Protein AF-A0A382V1B7-F1 (afdb_monomer_lite)

Radius of gyration: 23.22 Å; chains: 1; bounding box: 46×50×68 Å

Structure (mmCIF, N/CA/C/O backbone):
data_AF-A0A382V1B7-F1
#
_entry.id   AF-A0A382V1B7-F1
#
loop_
_atom_site.group_PDB
_atom_site.id
_atom_site.type_symbol
_atom_site.label_atom_id
_atom_site.label_alt_id
_atom_site.label_comp_id
_atom_site.label_asym_id
_atom_site.label_entity_id
_atom_site.label_seq_id
_atom_site.pdbx_PDB_ins_code
_atom_site.Cartn_x
_atom_site.Cartn_y
_atom_site.Cartn_z
_atom_site.occupancy
_atom_site.B_iso_or_equiv
_atom_site.auth_seq_id
_atom_site.auth_comp_id
_atom_site.auth_asym_id
_atom_site.auth_atom_id
_atom_site.pdbx_PDB_model_num
ATOM 1 N N . MET A 1 1 ? -31.028 -35.320 55.780 1.00 41.78 1 MET A N 1
ATOM 2 C CA . MET A 1 1 ? -31.731 -34.148 55.212 1.00 41.78 1 MET A CA 1
ATOM 3 C C . MET A 1 1 ? -30.708 -33.340 54.432 1.00 41.78 1 MET A C 1
ATOM 5 O O . MET A 1 1 ? -29.730 -32.915 55.027 1.00 41.78 1 MET A O 1
ATOM 9 N N . LEU A 1 2 ? -30.855 -33.272 53.106 1.00 41.53 2 LEU A N 1
ATOM 10 C CA . LEU A 1 2 ? -29.892 -32.650 52.192 1.00 41.53 2 LEU A CA 1
ATOM 11 C C . LEU A 1 2 ? -29.853 -31.125 52.379 1.00 41.53 2 LEU A C 1
ATOM 13 O O . LEU A 1 2 ? -30.896 -30.479 52.324 1.00 41.53 2 LEU A O 1
ATOM 17 N N . ALA A 1 3 ? -28.657 -30.564 52.564 1.00 49.97 3 ALA A N 1
ATOM 18 C CA . ALA A 1 3 ? -28.425 -29.126 52.478 1.00 49.97 3 ALA A CA 1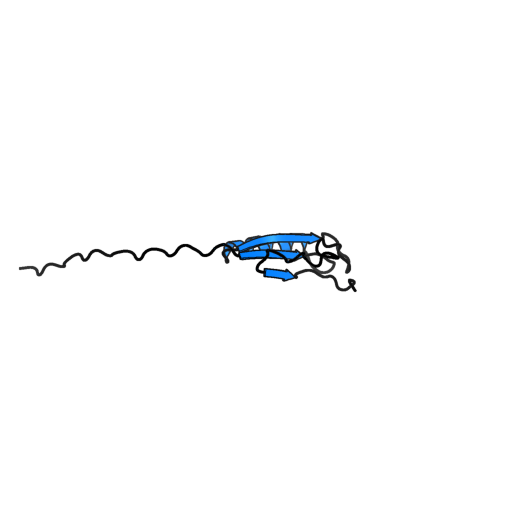
ATOM 19 C C . ALA A 1 3 ? -28.497 -28.700 51.002 1.00 49.97 3 ALA A C 1
ATOM 21 O O . ALA A 1 3 ? -27.771 -29.229 50.160 1.00 49.97 3 ALA A O 1
ATOM 22 N N . GLY A 1 4 ? -29.431 -27.802 50.689 1.00 48.62 4 GLY A N 1
ATOM 23 C CA . GLY A 1 4 ? -29.718 -27.352 49.331 1.00 48.62 4 GLY A CA 1
ATOM 24 C C . GLY A 1 4 ? -28.610 -26.473 48.757 1.00 48.62 4 GLY A C 1
ATOM 25 O O . GLY A 1 4 ? -28.212 -25.481 49.363 1.00 48.62 4 GLY A O 1
ATOM 26 N N . PHE A 1 5 ? -28.147 -26.824 47.560 1.00 57.84 5 PHE A N 1
ATOM 27 C CA . PHE A 1 5 ? -27.364 -25.942 46.702 1.00 57.84 5 PHE A CA 1
ATOM 28 C C . PHE A 1 5 ? -28.297 -24.873 46.117 1.00 57.84 5 PHE A C 1
ATOM 30 O O . PHE A 1 5 ? -29.187 -25.186 45.327 1.00 57.84 5 PHE A O 1
ATOM 37 N N . GLY A 1 6 ? -28.115 -23.616 46.523 1.00 58.44 6 GLY A N 1
ATOM 38 C CA . GLY A 1 6 ? -28.792 -22.473 45.915 1.00 58.44 6 GLY A CA 1
ATOM 39 C C . GLY A 1 6 ? -28.194 -22.169 44.542 1.00 58.44 6 GLY A C 1
ATOM 40 O O . GLY A 1 6 ? -26.994 -21.929 44.425 1.00 58.44 6 GLY A O 1
ATOM 41 N N . VAL A 1 7 ? -29.030 -22.182 43.504 1.00 62.88 7 VAL A N 1
ATOM 42 C CA . VAL A 1 7 ? -28.669 -21.738 42.154 1.00 62.88 7 VAL A CA 1
ATOM 43 C C . VAL A 1 7 ? -28.608 -20.210 42.177 1.00 62.88 7 VAL A C 1
ATOM 45 O O . VAL A 1 7 ? -29.637 -19.544 42.126 1.00 62.88 7 VAL A O 1
ATOM 48 N N . GLY A 1 8 ? -27.410 -19.646 42.325 1.00 59.41 8 GLY A N 1
ATOM 49 C CA . GLY A 1 8 ? -27.191 -18.216 42.119 1.00 59.41 8 GLY A CA 1
ATOM 50 C C . GLY A 1 8 ? -27.286 -17.887 40.630 1.00 59.41 8 GLY A C 1
ATOM 51 O O . GLY A 1 8 ? -26.622 -18.529 39.816 1.00 59.41 8 GLY A O 1
ATOM 52 N N . GLU A 1 9 ? -28.112 -16.906 40.269 1.00 66.62 9 GLU A N 1
ATOM 53 C CA . GLU A 1 9 ? -28.193 -16.405 38.898 1.00 66.62 9 GLU A CA 1
ATOM 54 C C . GLU A 1 9 ? -26.845 -15.814 38.467 1.00 66.62 9 GLU A C 1
ATOM 56 O O . GLU A 1 9 ? -26.331 -14.845 39.029 1.00 66.62 9 GLU A O 1
ATOM 61 N N . ILE A 1 10 ? -26.264 -16.426 37.441 1.00 68.50 10 ILE A N 1
ATOM 62 C CA . ILE A 1 10 ? -25.079 -15.940 36.741 1.00 68.50 10 ILE A CA 1
ATOM 63 C C . ILE A 1 10 ? -25.512 -14.778 35.845 1.00 68.50 10 ILE A C 1
ATOM 65 O O . ILE A 1 10 ? -25.962 -14.977 34.717 1.00 68.50 10 ILE A O 1
ATOM 69 N N . PHE A 1 11 ? -25.385 -13.547 36.338 1.00 68.19 11 PHE A N 1
ATOM 70 C CA . PHE A 1 11 ? -25.535 -12.360 35.500 1.00 68.19 11 PHE A CA 1
ATOM 71 C C . PHE A 1 11 ? -24.325 -12.247 34.567 1.00 68.19 11 PHE A C 1
ATOM 73 O O . PHE A 1 11 ? -23.201 -11.983 34.999 1.00 68.19 11 PHE A O 1
ATOM 80 N N . ALA A 1 12 ? -24.546 -12.462 33.270 1.00 73.38 12 ALA A N 1
ATOM 81 C CA . ALA A 1 12 ? -23.529 -12.233 32.253 1.00 73.38 12 ALA A CA 1
ATOM 82 C C . ALA A 1 12 ? -23.183 -10.737 32.192 1.00 73.38 12 ALA A C 1
ATOM 84 O O . ALA A 1 12 ? -24.062 -9.889 32.035 1.00 73.38 12 ALA A O 1
ATOM 85 N N . ALA A 1 13 ? -21.894 -10.407 32.291 1.00 75.19 13 ALA A N 1
ATOM 86 C CA . ALA A 1 13 ? -21.428 -9.036 32.128 1.00 75.19 13 ALA A CA 1
ATOM 87 C C . ALA A 1 13 ? -21.801 -8.501 30.734 1.00 75.19 13 ALA A C 1
ATOM 89 O O . ALA A 1 13 ? -21.606 -9.177 29.720 1.00 75.19 13 ALA A O 1
ATOM 90 N N . ALA A 1 14 ? -22.312 -7.269 30.679 1.00 75.31 14 ALA A N 1
ATOM 91 C CA . ALA A 1 14 ? -22.641 -6.610 29.423 1.00 75.31 14 ALA A CA 1
ATOM 92 C C . ALA A 1 14 ? -21.390 -6.496 28.534 1.00 75.31 14 ALA A C 1
ATOM 94 O O . ALA A 1 14 ? -20.383 -5.899 28.924 1.00 75.31 14 ALA A O 1
ATOM 95 N N . LYS A 1 15 ? -21.446 -7.058 27.318 1.00 77.12 15 LYS A N 1
ATOM 96 C CA . LYS A 1 15 ? -20.385 -6.883 26.317 1.00 77.12 15 LYS A CA 1
ATOM 97 C C . LYS A 1 15 ? -20.284 -5.403 25.953 1.00 77.12 15 LYS A C 1
ATOM 99 O O . LYS A 1 15 ? -21.213 -4.838 25.380 1.00 77.12 15 LYS A O 1
ATOM 104 N N . LYS A 1 16 ? -19.140 -4.787 26.256 1.00 78.00 16 LYS A N 1
ATOM 105 C CA . LYS A 1 16 ? -18.815 -3.439 25.777 1.00 78.00 16 LYS A CA 1
ATOM 106 C C . LYS A 1 16 ? -18.844 -3.438 24.237 1.00 78.00 16 LYS A C 1
ATOM 108 O O . LYS A 1 16 ? -18.312 -4.383 23.646 1.00 78.00 16 LYS A O 1
ATOM 113 N N . PRO A 1 17 ? -19.439 -2.421 23.585 1.00 81.25 17 PRO A N 1
ATOM 114 C CA . PRO A 1 17 ? -19.422 -2.321 22.131 1.00 81.25 17 PRO A CA 1
ATOM 115 C C . PRO A 1 17 ? -17.986 -2.351 21.614 1.00 81.25 17 PRO A C 1
ATOM 117 O O . PRO A 1 17 ? -17.092 -1.760 22.229 1.00 81.25 17 PRO A O 1
ATOM 120 N N . LEU A 1 18 ? -17.765 -3.034 20.492 1.00 81.00 18 LEU A N 1
ATOM 121 C CA . LEU A 1 18 ? -16.466 -2.997 19.831 1.00 81.00 18 LEU A CA 1
ATOM 122 C C . LEU A 1 18 ? -16.151 -1.547 19.419 1.00 81.00 18 LEU A C 1
ATOM 124 O O . LEU A 1 18 ? -17.057 -0.831 18.980 1.00 81.00 18 LEU A O 1
ATOM 128 N N . PRO A 1 19 ? -14.890 -1.094 19.555 1.00 89.81 19 PRO A N 1
ATOM 129 C CA . PRO A 1 19 ? -14.458 0.182 18.999 1.00 89.81 19 PRO A CA 1
ATOM 130 C C . PRO A 1 19 ? -14.769 0.272 17.501 1.00 89.81 19 PRO A C 1
ATOM 132 O O . PRO A 1 19 ? -14.895 -0.751 16.824 1.00 89.81 19 PRO A O 1
ATOM 135 N N . LYS A 1 20 ? -14.857 1.494 16.966 1.00 94.81 20 LYS A N 1
ATOM 136 C CA . LYS A 1 20 ? -14.955 1.685 15.513 1.00 94.81 20 LYS A CA 1
ATOM 137 C C . LYS A 1 20 ? -13.746 1.030 14.820 1.00 94.81 20 LYS A C 1
ATOM 139 O O . LYS A 1 20 ? -12.657 1.068 15.398 1.00 94.81 20 LYS A O 1
ATOM 144 N N . PRO A 1 21 ? -13.920 0.433 13.627 1.00 97.00 21 PRO A N 1
ATOM 145 C CA . PRO A 1 21 ? -12.795 -0.110 12.882 1.00 97.00 21 PRO A CA 1
ATOM 146 C C . PRO A 1 21 ? -11.771 0.978 12.565 1.00 97.00 21 PRO A C 1
ATOM 148 O O . PRO A 1 21 ? -12.155 2.096 12.216 1.00 97.00 21 PRO A O 1
ATOM 151 N N . LEU A 1 22 ? -10.490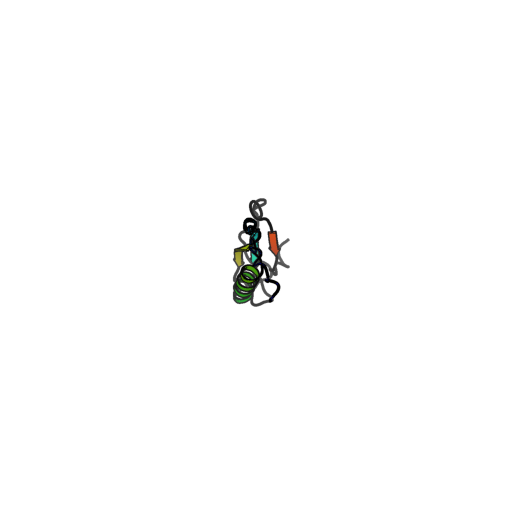 0.632 12.658 1.00 98.12 22 LEU A N 1
ATOM 152 C CA . LEU A 1 22 ? -9.410 1.469 12.145 1.00 98.12 22 LEU A CA 1
ATOM 153 C C . LEU A 1 22 ? -9.550 1.596 10.626 1.00 98.12 22 LEU A C 1
ATOM 155 O O . LEU A 1 22 ? -9.924 0.637 9.949 1.00 98.12 22 LEU A O 1
ATOM 159 N N . ARG A 1 23 ? -9.211 2.755 10.076 1.00 98.50 23 ARG A N 1
ATOM 160 C CA . ARG A 1 23 ? -9.097 2.962 8.632 1.00 98.50 23 ARG A CA 1
ATOM 161 C C . ARG A 1 23 ? -7.631 2.984 8.246 1.00 98.50 23 ARG A C 1
ATOM 163 O O . ARG A 1 23 ? -6.879 3.803 8.767 1.00 98.50 23 ARG A O 1
ATOM 170 N N . ALA A 1 24 ? -7.232 2.123 7.319 1.00 98.69 24 ALA A N 1
ATOM 171 C CA . ALA A 1 24 ? -5.861 2.081 6.835 1.00 98.69 24 ALA A CA 1
ATOM 172 C C . ALA A 1 24 ? -5.760 2.208 5.320 1.00 98.69 24 ALA A C 1
ATOM 174 O O . ALA A 1 24 ? -6.592 1.681 4.585 1.00 98.69 24 ALA A O 1
ATOM 175 N N . LEU A 1 25 ? -4.696 2.868 4.873 1.00 98.75 25 LEU A N 1
ATOM 176 C CA . LEU A 1 25 ? -4.283 2.904 3.478 1.00 98.75 25 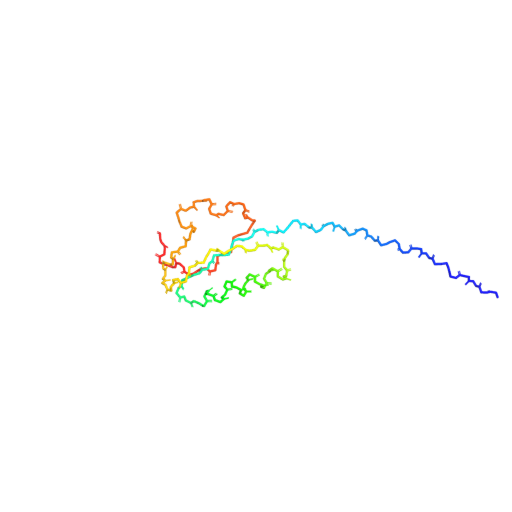LEU A CA 1
ATOM 177 C C . LEU A 1 25 ? -3.054 2.009 3.302 1.00 98.75 25 LEU A C 1
ATOM 179 O O . LEU A 1 25 ? -2.027 2.249 3.933 1.00 98.75 25 LEU A O 1
ATOM 183 N N . LEU A 1 26 ? -3.152 0.992 2.447 1.00 98.69 26 LEU A N 1
ATOM 184 C CA . LEU A 1 26 ? -2.036 0.128 2.064 1.00 98.69 26 LEU A CA 1
ATOM 185 C C . LEU A 1 26 ? -1.501 0.550 0.693 1.00 98.69 26 LEU A C 1
ATOM 187 O O . LEU A 1 26 ? -2.202 0.449 -0.319 1.00 98.69 26 LEU A O 1
ATOM 191 N N . ILE A 1 27 ? -0.253 1.003 0.671 1.00 98.44 27 ILE A N 1
ATOM 192 C CA . ILE A 1 27 ? 0.453 1.461 -0.522 1.00 98.44 27 ILE A CA 1
ATOM 193 C C . ILE A 1 27 ? 1.379 0.338 -0.989 1.00 98.44 27 ILE A C 1
ATOM 195 O O . ILE A 1 27 ? 2.171 -0.174 -0.207 1.00 98.44 27 ILE A O 1
ATOM 199 N N . THR A 1 28 ? 1.247 -0.087 -2.247 1.00 98.44 28 THR A N 1
ATOM 200 C CA . THR A 1 28 ? 2.028 -1.204 -2.814 1.00 98.44 28 THR A CA 1
ATOM 201 C C . THR A 1 28 ? 2.373 -0.955 -4.280 1.00 98.44 28 THR A C 1
ATOM 203 O O . THR A 1 28 ? 1.576 -0.386 -5.026 1.00 98.44 28 THR A O 1
ATOM 206 N N . GLY A 1 29 ? 3.525 -1.439 -4.739 1.00 97.38 29 GLY A N 1
ATOM 207 C CA . GLY A 1 29 ? 3.942 -1.337 -6.143 1.00 97.38 29 GLY A CA 1
ATOM 208 C C . GLY A 1 29 ? 5.456 -1.259 -6.304 1.00 97.38 29 GLY A C 1
ATOM 209 O O . GLY A 1 29 ? 6.173 -1.108 -5.320 1.00 97.38 29 GLY A O 1
ATOM 210 N N . GLY A 1 30 ? 5.953 -1.358 -7.538 1.00 96.94 30 GLY A N 1
ATOM 211 C CA . GLY A 1 30 ? 7.380 -1.279 -7.855 1.00 96.94 30 GLY A CA 1
ATOM 212 C C . GLY A 1 30 ? 8.004 -2.604 -8.302 1.00 96.94 30 GLY A C 1
ATOM 213 O O . GLY A 1 30 ? 7.329 -3.603 -8.543 1.00 96.94 30 GLY A O 1
ATOM 214 N N . CYS A 1 31 ? 9.329 -2.607 -8.438 1.00 94.00 31 CYS A N 1
ATOM 215 C CA . CYS A 1 31 ? 10.085 -3.634 -9.167 1.00 94.00 31 CYS A CA 1
ATOM 216 C C . CYS A 1 31 ? 10.154 -5.021 -8.544 1.00 94.00 31 CYS A C 1
ATOM 218 O O . CYS A 1 31 ? 10.225 -6.024 -9.254 1.00 94.00 31 CYS A O 1
ATOM 220 N N . CYS A 1 32 ? 10.268 -5.069 -7.227 1.00 93.81 32 CYS A N 1
ATOM 221 C CA . CYS A 1 32 ? 11.148 -6.064 -6.635 1.00 93.81 32 CYS A CA 1
ATOM 222 C C . CYS A 1 32 ? 10.403 -7.203 -5.920 1.00 93.81 32 CYS A C 1
ATOM 224 O O . CYS A 1 32 ? 11.021 -8.194 -5.537 1.00 93.81 32 CYS A O 1
ATOM 226 N N . HIS A 1 33 ? 9.073 -7.110 -5.819 1.00 96.62 33 HIS A N 1
ATOM 227 C CA . HIS A 1 33 ? 8.211 -8.120 -5.203 1.00 96.62 33 HIS A CA 1
ATOM 228 C C . HIS A 1 33 ? 6.913 -8.346 -5.999 1.00 96.62 33 HIS A C 1
ATOM 230 O O . HIS A 1 33 ? 6.576 -7.594 -6.915 1.00 96.62 33 HIS A O 1
ATOM 236 N N . ASP A 1 34 ? 6.156 -9.392 -5.644 1.00 97.00 34 ASP A N 1
ATOM 237 C CA . ASP A 1 34 ? 4.827 -9.677 -6.211 1.00 97.00 34 ASP A CA 1
ATOM 238 C C . ASP A 1 34 ? 3.746 -8.825 -5.525 1.00 97.00 34 ASP A C 1
ATOM 240 O O . ASP A 1 34 ? 2.881 -9.327 -4.803 1.00 97.00 34 ASP A O 1
ATOM 244 N N . TYR A 1 35 ? 3.808 -7.511 -5.741 1.00 97.81 35 TYR A N 1
ATOM 245 C CA . TYR A 1 35 ? 2.892 -6.551 -5.119 1.00 97.81 35 TYR A CA 1
ATOM 246 C C . TYR A 1 35 ? 1.427 -6.761 -5.513 1.00 97.81 35 TYR A C 1
ATOM 248 O O . TYR A 1 35 ? 0.525 -6.466 -4.728 1.00 97.81 35 TYR A O 1
ATOM 256 N N . VAL A 1 36 ? 1.181 -7.330 -6.699 1.00 96.88 36 VAL A N 1
ATOM 257 C CA . VAL A 1 36 ? -0.168 -7.676 -7.166 1.00 96.88 36 VAL A CA 1
ATOM 258 C C . VAL A 1 36 ? -0.815 -8.696 -6.232 1.00 96.88 36 VAL A C 1
ATOM 260 O O . VAL A 1 36 ? -1.989 -8.544 -5.901 1.00 96.88 36 VAL A O 1
ATOM 263 N N . LYS A 1 37 ? -0.065 -9.704 -5.769 1.00 97.94 37 LYS A N 1
ATOM 264 C CA . LYS A 1 37 ? -0.573 -10.671 -4.784 1.00 97.94 37 LYS A CA 1
ATOM 265 C C . LYS A 1 37 ? -0.452 -10.177 -3.349 1.00 97.94 37 LYS A C 1
ATOM 267 O O . LYS A 1 37 ? -1.358 -10.425 -2.553 1.00 97.94 37 LYS A O 1
ATOM 272 N N . GLN A 1 38 ? 0.645 -9.504 -3.001 1.00 97.94 38 GLN A N 1
ATOM 273 C CA . GLN A 1 38 ? 0.893 -9.068 -1.624 1.00 97.94 38 GLN A CA 1
ATOM 274 C C . GLN A 1 38 ? -0.207 -8.136 -1.107 1.00 97.94 38 GLN A C 1
ATOM 276 O O . GLN A 1 38 ? -0.670 -8.361 0.010 1.00 97.94 38 GLN A O 1
ATOM 281 N N . LYS A 1 39 ? -0.713 -7.191 -1.921 1.00 97.94 39 LYS A N 1
ATOM 282 C CA . LYS A 1 39 ? -1.806 -6.289 -1.504 1.00 97.94 39 LYS A CA 1
ATOM 283 C C . LYS A 1 39 ? -3.029 -7.057 -0.979 1.00 97.94 39 LYS A C 1
ATOM 285 O O . LYS A 1 39 ? -3.565 -6.740 0.079 1.00 97.94 39 LYS A O 1
ATOM 290 N N . ASP A 1 40 ? -3.423 -8.131 -1.668 1.00 98.31 40 ASP A N 1
ATOM 291 C CA . ASP A 1 40 ? -4.623 -8.899 -1.329 1.00 98.31 40 ASP A CA 1
ATOM 292 C C . ASP A 1 40 ? -4.375 -9.821 -0.127 1.00 98.31 40 ASP A C 1
ATOM 294 O O . ASP A 1 40 ? -5.238 -9.960 0.744 1.00 98.31 40 ASP A O 1
ATOM 298 N N . ILE A 1 41 ? -3.174 -10.407 -0.031 1.00 98.56 41 ILE A N 1
ATOM 299 C CA . ILE A 1 41 ? -2.767 -11.231 1.117 1.00 98.56 41 ILE A CA 1
ATOM 300 C C . ILE A 1 41 ? -2.725 -10.392 2.397 1.00 98.56 41 ILE A C 1
ATOM 302 O O . ILE A 1 41 ? -3.249 -10.830 3.427 1.00 98.56 41 ILE A O 1
ATOM 306 N N . LEU A 1 42 ? -2.125 -9.200 2.342 1.00 98.44 42 LEU A N 1
ATOM 307 C CA . LEU A 1 42 ? -2.001 -8.302 3.487 1.00 98.44 42 LEU A CA 1
ATOM 308 C C . LEU A 1 42 ? -3.365 -7.785 3.934 1.00 98.44 42 LEU A C 1
ATOM 310 O O . LEU A 1 42 ? -3.696 -7.939 5.111 1.00 98.44 42 LEU A O 1
ATOM 314 N N . LYS A 1 43 ? -4.195 -7.277 3.013 1.00 98.56 43 LYS A N 1
ATOM 315 C CA . LYS A 1 43 ? -5.563 -6.844 3.333 1.00 98.56 43 LYS A CA 1
ATOM 316 C C . LYS A 1 43 ? -6.356 -7.956 4.005 1.00 98.56 43 LYS A C 1
ATOM 318 O O . LYS A 1 43 ? -6.803 -7.803 5.139 1.00 98.56 43 LYS A O 1
ATOM 323 N N . ALA A 1 44 ? -6.452 -9.115 3.356 1.00 98.56 44 ALA A N 1
ATOM 324 C CA . ALA A 1 44 ? -7.223 -10.225 3.894 1.00 98.56 44 ALA A CA 1
ATOM 325 C 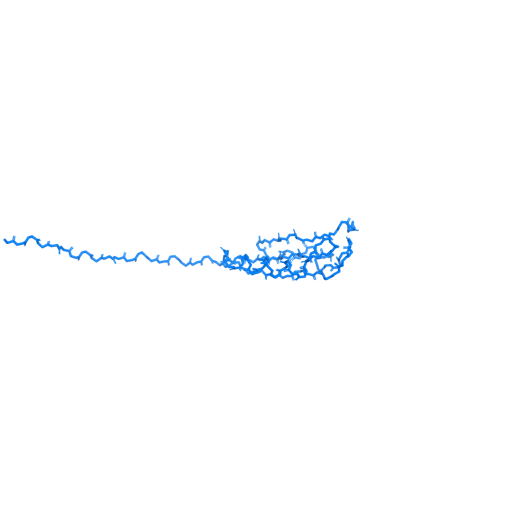C . ALA A 1 44 ? -6.643 -10.729 5.229 1.00 98.56 44 ALA A C 1
ATOM 327 O O . ALA A 1 44 ? -7.380 -11.138 6.124 1.00 98.56 44 ALA A O 1
ATOM 328 N N . GLY A 1 45 ? -5.317 -10.722 5.382 1.00 98.50 45 GLY A N 1
ATOM 329 C CA . GLY A 1 45 ? -4.642 -11.132 6.606 1.00 98.50 45 GLY A CA 1
ATOM 330 C C . GLY A 1 45 ? -4.896 -10.197 7.788 1.00 98.50 45 GLY A C 1
ATOM 331 O O . GLY A 1 45 ? -5.116 -10.686 8.900 1.00 98.50 45 GLY A O 1
ATOM 332 N N . LEU A 1 46 ? -4.864 -8.887 7.557 1.00 98.31 46 LEU A N 1
ATOM 333 C CA . LEU A 1 46 ? -5.042 -7.864 8.584 1.00 98.31 46 LEU A CA 1
ATOM 334 C C . LEU A 1 46 ? -6.512 -7.728 8.987 1.00 98.31 46 LEU A C 1
ATOM 336 O O . LEU A 1 46 ? -6.808 -7.786 10.177 1.00 98.31 46 LEU A O 1
ATOM 340 N N . GLU A 1 47 ? -7.435 -7.670 8.024 1.00 98.19 47 GLU A N 1
ATOM 341 C CA . GLU A 1 47 ? -8.878 -7.538 8.296 1.00 98.19 47 GLU A CA 1
ATOM 342 C C . GLU A 1 47 ? -9.460 -8.751 9.042 1.00 98.19 47 GLU A C 1
ATOM 344 O O . GLU A 1 47 ? -10.450 -8.632 9.756 1.00 98.19 47 GLU A O 1
ATOM 349 N N . ARG A 1 48 ? -8.820 -9.927 8.951 1.00 98.25 48 ARG A N 1
ATOM 350 C CA . ARG A 1 48 ? -9.196 -11.105 9.757 1.00 98.25 48 ARG A CA 1
ATOM 351 C C . ARG A 1 48 ? -8.721 -11.058 11.211 1.00 98.25 48 ARG A C 1
ATOM 353 O O . ARG A 1 48 ? -9.206 -11.845 12.018 1.00 98.25 48 ARG A O 1
ATOM 360 N N . ARG A 1 49 ? -7.720 -10.237 11.538 1.00 97.56 49 ARG A N 1
ATOM 361 C CA . ARG A 1 49 ? -7.028 -10.250 12.846 1.00 97.56 49 ARG A CA 1
ATOM 362 C C . ARG A 1 49 ? -7.236 -8.974 13.646 1.00 97.56 49 ARG A C 1
ATOM 364 O O . ARG A 1 49 ? -7.120 -8.992 14.867 1.00 97.56 49 ARG A O 1
ATOM 371 N N . ILE A 1 50 ? -7.510 -7.880 12.954 1.00 96.00 50 ILE A N 1
ATOM 372 C CA . ILE A 1 50 ? -7.648 -6.544 13.509 1.00 96.00 50 ILE A CA 1
ATOM 373 C C . ILE A 1 50 ? -9.009 -6.026 13.057 1.00 96.00 50 ILE A C 1
ATOM 375 O O . ILE A 1 50 ? -9.424 -6.267 11.927 1.00 96.00 50 ILE A O 1
ATOM 379 N N . ASN A 1 51 ? -9.707 -5.299 13.929 1.00 97.19 51 ASN A N 1
ATOM 380 C CA . ASN A 1 51 ? -10.901 -4.559 13.535 1.00 97.19 51 ASN A CA 1
ATOM 381 C C . ASN A 1 51 ? -10.481 -3.337 12.699 1.00 97.19 51 ASN A C 1
ATOM 383 O O . ASN A 1 51 ? -10.349 -2.232 13.224 1.00 97.19 51 ASN A O 1
ATOM 387 N N . ILE A 1 52 ? -10.173 -3.568 11.425 1.00 98.12 52 ILE A N 1
ATOM 388 C CA . ILE A 1 52 ? -9.609 -2.599 10.484 1.00 98.12 52 ILE A CA 1
ATOM 389 C C . ILE A 1 52 ? -10.295 -2.742 9.127 1.00 98.12 52 ILE A C 1
ATOM 391 O O . ILE A 1 52 ? -10.728 -3.832 8.760 1.00 98.12 52 ILE A O 1
ATOM 395 N N . VAL A 1 53 ? -10.376 -1.642 8.389 1.00 98.19 53 VAL A N 1
ATOM 396 C CA . VAL A 1 53 ? -10.769 -1.595 6.981 1.00 98.19 53 VAL A CA 1
ATOM 397 C C . VAL A 1 53 ? -9.598 -1.022 6.197 1.00 98.19 53 VAL A C 1
ATOM 399 O O . VAL A 1 53 ? -9.086 0.046 6.542 1.00 98.19 53 VAL A O 1
ATOM 402 N N . ILE A 1 54 ? -9.165 -1.743 5.166 1.00 98.62 54 ILE A N 1
ATOM 403 C CA . ILE A 1 54 ? -7.994 -1.390 4.358 1.00 98.62 54 ILE A CA 1
ATOM 404 C C . ILE A 1 54 ? -8.418 -0.965 2.955 1.00 98.62 54 ILE A C 1
ATOM 406 O O . ILE A 1 54 ? -9.020 -1.751 2.219 1.00 98.62 54 ILE A O 1
ATOM 410 N N . ASP A 1 55 ? -8.018 0.239 2.566 1.00 98.31 55 ASP A N 1
ATOM 411 C CA . ASP A 1 55 ? -8.063 0.730 1.193 1.00 98.31 55 ASP A CA 1
ATOM 412 C C . ASP A 1 55 ? -6.694 0.524 0.517 1.00 98.31 55 ASP A C 1
ATOM 414 O O . ASP A 1 55 ? -5.654 0.502 1.178 1.00 98.31 55 ASP A O 1
ATOM 418 N N . HIS A 1 56 ? -6.677 0.350 -0.807 1.00 97.88 56 HIS A N 1
ATOM 419 C CA . HIS A 1 56 ? -5.446 0.130 -1.576 1.00 97.88 56 HIS A CA 1
ATOM 420 C C . HIS A 1 56 ? -5.066 1.357 -2.409 1.00 97.88 56 HIS A C 1
ATOM 422 O O . HIS A 1 56 ? -5.861 1.837 -3.215 1.00 97.88 56 HIS A O 1
ATOM 428 N N . ALA A 1 57 ? -3.802 1.765 -2.315 1.00 97.44 57 ALA A N 1
ATOM 429 C CA . ALA A 1 57 ? -3.120 2.573 -3.319 1.00 97.44 57 ALA A CA 1
ATOM 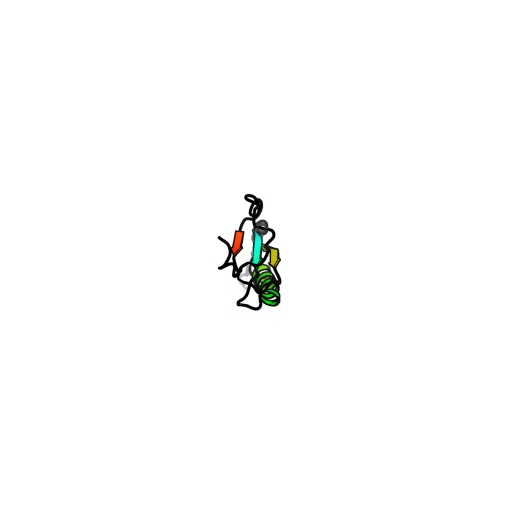430 C C . ALA A 1 57 ? -2.067 1.691 -4.004 1.00 97.44 57 ALA A C 1
ATOM 432 O O . ALA A 1 57 ? -0.949 1.539 -3.518 1.00 97.44 57 ALA A O 1
ATOM 433 N N . HIS A 1 58 ? -2.448 1.055 -5.110 1.00 98.00 58 HIS A N 1
ATOM 434 C CA . HIS A 1 58 ? -1.608 0.065 -5.782 1.00 98.00 58 HIS A CA 1
ATOM 435 C C . HIS A 1 58 ? -1.158 0.524 -7.168 1.00 98.00 58 HIS A C 1
ATOM 437 O O . HIS A 1 58 ? -1.966 1.031 -7.947 1.00 98.00 58 HIS A O 1
ATOM 443 N N . SER A 1 59 ? 0.104 0.252 -7.495 1.00 97.44 59 SER A N 1
ATOM 444 C CA . SER A 1 59 ? 0.637 0.336 -8.852 1.00 97.44 59 SER A CA 1
ATOM 445 C C . SER A 1 59 ? 1.109 -1.041 -9.329 1.00 97.44 59 SER A C 1
ATOM 447 O O . SER A 1 59 ? 1.948 -1.648 -8.660 1.00 97.44 59 SER A O 1
ATOM 449 N N . PRO A 1 60 ? 0.638 -1.542 -10.488 1.00 95.81 60 PRO A N 1
ATOM 450 C CA . PRO A 1 60 ? 1.155 -2.779 -11.073 1.00 95.81 60 PRO A CA 1
ATOM 451 C C . PRO A 1 60 ? 2.509 -2.581 -11.778 1.00 95.81 60 PRO A C 1
ATOM 453 O O . PRO A 1 60 ? 3.066 -3.541 -12.313 1.00 95.81 60 PRO A O 1
ATOM 456 N N . ASP A 1 61 ? 3.015 -1.345 -11.826 1.00 96.06 61 ASP A N 1
ATOM 457 C CA . ASP A 1 61 ? 4.296 -1.008 -12.435 1.00 96.06 61 ASP A CA 1
ATOM 458 C C . ASP A 1 61 ? 5.461 -1.692 -11.709 1.00 96.06 61 ASP A C 1
ATOM 460 O O . ASP A 1 61 ? 5.516 -1.729 -10.478 1.00 96.06 61 ASP A O 1
ATOM 464 N N . LYS A 1 62 ? 6.397 -2.228 -12.499 1.00 95.94 62 LYS A N 1
ATOM 465 C CA . LYS A 1 62 ? 7.552 -3.003 -12.026 1.00 95.94 62 LYS A CA 1
ATOM 466 C C . LYS A 1 62 ? 8.875 -2.243 -12.144 1.00 95.94 62 LYS A C 1
ATOM 468 O O . LYS A 1 62 ? 9.938 -2.856 -12.231 1.00 95.94 62 LYS A O 1
ATOM 473 N N . SER A 1 63 ? 8.837 -0.917 -12.185 1.00 95.81 63 SER A N 1
ATOM 474 C CA . SER A 1 63 ? 10.034 -0.080 -12.156 1.00 95.81 63 SER A CA 1
ATOM 475 C C . SER A 1 63 ? 10.369 0.362 -10.729 1.00 95.81 63 SER A C 1
ATOM 477 O O . SER A 1 63 ? 9.687 0.024 -9.763 1.00 95.81 63 SER A O 1
ATOM 479 N N . THR A 1 64 ? 11.443 1.135 -10.583 1.00 95.81 64 THR A N 1
ATOM 480 C CA . THR A 1 64 ? 11.777 1.824 -9.329 1.00 95.81 64 THR A CA 1
ATOM 481 C C . THR A 1 64 ? 11.022 3.147 -9.161 1.00 95.81 64 THR A C 1
ATOM 483 O O . THR A 1 64 ? 11.211 3.831 -8.158 1.00 95.81 64 THR A O 1
ATOM 486 N N . LYS A 1 65 ? 10.171 3.523 -10.125 1.00 96.19 65 LYS A N 1
ATOM 487 C CA . LYS A 1 65 ? 9.347 4.738 -10.122 1.00 96.19 65 LYS A CA 1
ATOM 488 C C . LYS A 1 65 ? 7.864 4.398 -10.359 1.00 96.19 65 LYS A C 1
ATOM 490 O O . LYS A 1 65 ? 7.272 4.937 -11.296 1.00 96.19 65 LYS A O 1
ATOM 495 N N . PRO A 1 66 ? 7.256 3.496 -9.565 1.00 96.31 66 PRO A N 1
ATOM 496 C CA . PRO A 1 66 ? 5.874 3.095 -9.791 1.00 96.31 66 PRO A CA 1
ATOM 497 C C . PRO A 1 66 ? 4.946 4.308 -9.648 1.00 96.31 66 PRO A C 1
ATOM 499 O O . PRO A 1 66 ? 4.989 4.970 -8.615 1.00 96.31 66 PRO A O 1
ATOM 502 N N . PRO A 1 67 ? 4.089 4.633 -10.629 1.00 95.56 67 PRO A N 1
ATOM 503 C CA . PRO A 1 67 ? 3.126 5.709 -10.463 1.00 95.56 67 PRO A CA 1
ATOM 504 C C . PRO A 1 67 ? 2.125 5.316 -9.373 1.00 95.56 67 PRO A C 1
ATOM 506 O O . PRO A 1 67 ? 1.404 4.327 -9.519 1.00 95.56 67 PRO A O 1
ATOM 509 N N . LEU A 1 68 ? 2.080 6.085 -8.287 1.00 96.12 68 LEU A N 1
ATOM 510 C CA . LEU A 1 68 ? 1.149 5.899 -7.178 1.00 96.12 68 LEU A CA 1
ATOM 511 C C . LEU A 1 68 ? 0.296 7.153 -7.000 1.00 96.12 68 LEU A C 1
ATOM 513 O O . LEU A 1 68 ? 0.802 8.272 -7.037 1.00 96.12 68 LEU A O 1
ATOM 517 N N . ALA A 1 69 ? -1.001 6.961 -6.746 1.00 92.38 69 ALA A N 1
ATOM 518 C CA . ALA A 1 69 ? -1.970 8.050 -6.580 1.00 92.38 69 ALA A CA 1
ATOM 519 C C . ALA A 1 69 ? -1.679 8.978 -5.381 1.00 92.38 69 ALA A C 1
ATOM 521 O O . ALA A 1 69 ? -2.281 10.042 -5.263 1.00 92.38 69 ALA A O 1
ATOM 522 N N . ILE A 1 70 ? -0.765 8.578 -4.491 1.00 95.44 70 ILE A N 1
ATOM 523 C CA . ILE A 1 70 ? -0.324 9.382 -3.348 1.00 95.44 70 ILE A CA 1
ATOM 524 C C . ILE A 1 70 ? 0.655 10.497 -3.745 1.00 95.44 70 ILE A C 1
ATOM 526 O O . ILE A 1 70 ? 0.789 11.489 -3.029 1.00 95.44 70 ILE A O 1
ATOM 530 N N . TYR A 1 71 ? 1.353 10.361 -4.875 1.00 94.12 71 TYR A N 1
ATOM 531 C CA . TYR A 1 71 ? 2.396 11.306 -5.258 1.00 94.12 71 TYR A CA 1
ATOM 532 C C . TYR A 1 71 ? 1.809 12.645 -5.701 1.00 94.12 71 TYR A C 1
ATOM 534 O O . TYR A 1 71 ? 0.859 12.703 -6.478 1.00 94.12 71 TYR A O 1
ATOM 542 N N . GLY A 1 72 ? 2.383 13.734 -5.183 1.00 93.44 72 GLY A N 1
ATOM 543 C CA . GLY A 1 72 ? 1.898 15.098 -5.416 1.00 93.44 72 GLY A CA 1
ATOM 544 C C . GLY A 1 72 ? 0.663 15.488 -4.595 1.00 93.44 72 GLY A C 1
ATOM 545 O O . GLY A 1 72 ? 0.221 16.630 -4.686 1.00 93.44 72 GLY A O 1
ATOM 546 N N . ASN A 1 73 ? 0.123 14.589 -3.768 1.00 95.94 73 ASN A N 1
ATOM 547 C CA . ASN A 1 73 ? -1.014 14.873 -2.900 1.00 95.94 73 ASN A CA 1
ATOM 548 C C . ASN A 1 73 ? -0.571 14.911 -1.432 1.00 95.94 73 ASN A C 1
ATOM 550 O O . ASN A 1 73 ? -0.459 13.869 -0.800 1.00 95.94 73 ASN A O 1
ATOM 554 N N . ALA A 1 74 ? -0.372 16.102 -0.862 1.00 96.38 74 ALA A N 1
ATOM 555 C CA . ALA A 1 74 ? 0.017 16.254 0.548 1.00 96.38 74 ALA A CA 1
ATOM 556 C C . ALA A 1 74 ? -1.027 15.705 1.545 1.00 96.38 74 ALA A C 1
ATOM 558 O O . ALA A 1 74 ? -0.699 15.403 2.690 1.00 96.38 74 ALA A O 1
ATOM 559 N N . ASP A 1 75 ? -2.272 15.541 1.100 1.00 97.88 75 ASP A N 1
ATOM 560 C CA . ASP A 1 75 ? -3.411 15.139 1.916 1.00 97.88 75 ASP A CA 1
ATOM 561 C C . ASP A 1 75 ? -3.777 13.656 1.763 1.00 97.88 75 ASP A C 1
ATOM 563 O O . ASP A 1 75 ? -4.798 13.223 2.295 1.00 97.88 75 ASP A O 1
ATOM 567 N N . TYR A 1 76 ? -2.960 12.854 1.068 1.00 97.75 76 TYR A N 1
ATOM 568 C CA . TYR A 1 76 ? -3.278 11.456 0.745 1.00 97.75 76 TYR A CA 1
ATOM 569 C C . TYR A 1 76 ? -3.607 10.587 1.976 1.00 97.75 76 TYR A C 1
ATOM 571 O O . TYR A 1 76 ? -4.372 9.631 1.874 1.00 97.75 76 TYR A O 1
ATOM 579 N N . ALA A 1 77 ? -3.045 10.933 3.138 1.00 98.06 77 ALA A N 1
ATOM 580 C CA . ALA A 1 77 ? -3.239 10.224 4.399 1.00 98.06 77 ALA A CA 1
ATOM 581 C C . ALA A 1 77 ? -4.442 10.729 5.225 1.00 98.06 77 ALA A C 1
ATOM 583 O O . ALA A 1 77 ? -4.803 10.103 6.223 1.00 98.06 77 ALA A O 1
ATOM 584 N N . LYS A 1 78 ? -5.076 11.855 4.859 1.00 98.12 78 LYS A N 1
ATOM 585 C CA . LYS A 1 78 ? -6.171 12.436 5.653 1.00 98.12 78 LYS A CA 1
ATOM 586 C C . LYS A 1 78 ? -7.348 11.463 5.764 1.00 98.12 78 LYS A C 1
ATOM 588 O O . LYS A 1 78 ? -7.875 10.975 4.770 1.00 98.12 78 LYS A O 1
ATOM 593 N N . GLY A 1 79 ? -7.809 11.246 6.995 1.00 97.00 79 GLY A N 1
ATOM 594 C CA . GLY A 1 79 ? -8.960 10.386 7.287 1.00 97.00 79 GLY A CA 1
ATOM 595 C C . GLY A 1 79 ? -8.635 8.895 7.421 1.00 97.00 79 GLY A C 1
ATOM 596 O O . GLY A 1 79 ? -9.564 8.114 7.647 1.00 97.00 79 GLY A O 1
ATOM 597 N N . TYR A 1 80 ? -7.359 8.518 7.310 1.00 98.50 80 TYR A N 1
ATOM 598 C CA . TYR A 1 80 ? -6.846 7.218 7.729 1.00 98.50 80 TYR A CA 1
ATOM 599 C C . TYR A 1 80 ? -6.192 7.334 9.106 1.00 98.50 80 TYR A C 1
ATOM 601 O O . TYR A 1 80 ? -5.549 8.334 9.420 1.00 98.50 80 TYR A O 1
ATOM 609 N N . ASP A 1 81 ? -6.345 6.293 9.916 1.00 98.38 81 ASP A N 1
ATOM 610 C CA . ASP A 1 81 ? -5.663 6.161 11.202 1.00 98.38 81 ASP A CA 1
ATOM 611 C C . ASP A 1 81 ? -4.235 5.625 11.012 1.00 98.38 81 ASP A C 1
ATOM 613 O O . ASP A 1 81 ? -3.349 5.897 11.821 1.00 98.38 81 ASP A O 1
ATOM 617 N N . ILE A 1 82 ? -4.015 4.835 9.952 1.00 98.06 82 ILE A N 1
ATOM 618 C CA . ILE A 1 82 ? -2.749 4.156 9.652 1.00 98.06 82 ILE A CA 1
ATOM 619 C C . ILE A 1 82 ? -2.463 4.225 8.148 1.00 98.06 82 ILE A C 1
ATOM 621 O O . ILE A 1 82 ? -3.347 4.015 7.319 1.00 98.06 82 ILE A O 1
ATOM 625 N N . VAL A 1 83 ? -1.200 4.442 7.793 1.00 98.38 83 VAL A N 1
ATOM 626 C CA . VAL A 1 83 ? -0.694 4.277 6.426 1.00 98.38 83 VAL A CA 1
ATOM 627 C C . VAL A 1 83 ? 0.398 3.213 6.446 1.00 98.38 83 VAL A C 1
ATOM 629 O O . VAL A 1 83 ? 1.306 3.273 7.273 1.00 98.38 83 VAL A O 1
ATOM 632 N N . ILE A 1 84 ? 0.293 2.227 5.557 1.00 98.38 84 ILE A N 1
ATOM 633 C CA . ILE A 1 84 ? 1.246 1.124 5.419 1.00 98.38 84 ILE A CA 1
ATOM 634 C C . ILE A 1 84 ? 1.966 1.293 4.084 1.00 98.38 84 ILE A C 1
ATOM 636 O O . ILE A 1 84 ? 1.348 1.146 3.031 1.00 98.38 84 ILE A O 1
ATOM 640 N N . HIS A 1 85 ? 3.262 1.589 4.154 1.00 97.62 85 HIS A N 1
ATOM 641 C CA . HIS A 1 85 ? 4.150 1.648 2.998 1.00 97.62 85 HIS A CA 1
ATOM 642 C C . HIS A 1 85 ? 4.788 0.278 2.768 1.00 97.62 85 HIS A C 1
ATOM 644 O O . HIS A 1 85 ? 5.613 -0.173 3.564 1.00 97.62 85 HIS A O 1
ATOM 650 N N . ASP A 1 86 ? 4.367 -0.386 1.700 1.00 97.44 86 ASP A N 1
ATOM 651 C CA . ASP A 1 86 ? 4.903 -1.654 1.204 1.00 97.44 86 ASP A CA 1
ATOM 652 C C . ASP A 1 86 ? 5.186 -1.530 -0.303 1.00 97.44 86 ASP A C 1
ATOM 654 O O . ASP A 1 86 ? 4.952 -2.432 -1.100 1.00 97.44 86 ASP A O 1
ATOM 658 N N . GLU A 1 87 ? 5.635 -0.358 -0.743 1.00 96.75 87 GLU A N 1
ATOM 659 C CA . GLU A 1 87 ? 6.073 -0.096 -2.107 1.00 96.75 87 GLU A CA 1
ATOM 660 C C . GLU A 1 87 ? 7.603 -0.078 -2.240 1.00 96.75 87 GLU A C 1
ATOM 662 O O . GLU A 1 87 ? 8.345 0.240 -1.312 1.00 96.75 87 GLU A O 1
ATOM 667 N N . CYS A 1 88 ? 8.091 -0.379 -3.443 1.00 96.06 88 CYS A N 1
ATOM 668 C CA . CYS A 1 88 ? 9.468 -0.144 -3.850 1.00 96.06 88 CYS A CA 1
ATOM 669 C C . CYS A 1 88 ? 9.521 1.032 -4.831 1.00 96.06 88 CYS A C 1
ATOM 671 O O . CYS A 1 88 ? 9.305 0.881 -6.033 1.00 96.06 88 CYS A O 1
ATOM 673 N N . SER A 1 89 ? 9.849 2.211 -4.309 1.00 94.31 89 SER A N 1
ATOM 674 C CA . SER A 1 89 ? 9.905 3.471 -5.057 1.00 94.31 89 SER A CA 1
ATOM 675 C C . SER A 1 89 ? 11.294 4.114 -5.033 1.00 94.31 89 SER A C 1
ATOM 677 O O . SER A 1 89 ? 11.428 5.330 -4.937 1.00 94.31 89 SER A O 1
ATOM 679 N N . ALA A 1 90 ? 12.348 3.295 -5.109 1.00 93.88 90 ALA A N 1
ATOM 680 C CA . ALA A 1 90 ? 13.745 3.718 -4.948 1.00 93.88 90 ALA A CA 1
ATOM 681 C C . ALA A 1 90 ? 14.232 4.782 -5.955 1.00 93.88 90 ALA A C 1
ATOM 683 O O . ALA A 1 90 ? 15.256 5.419 -5.735 1.00 93.88 90 ALA A O 1
ATOM 684 N N . GLY A 1 91 ? 13.537 4.950 -7.078 1.00 92.12 91 GLY A N 1
ATOM 685 C CA . GLY A 1 91 ? 13.838 5.961 -8.085 1.00 92.12 91 GLY A CA 1
ATOM 686 C C . GLY A 1 91 ? 13.046 7.257 -7.919 1.00 92.12 91 GLY A C 1
ATOM 687 O O . GLY A 1 91 ? 13.243 8.162 -8.723 1.00 92.12 91 GLY A O 1
ATOM 688 N N . ILE A 1 92 ? 12.129 7.352 -6.955 1.00 88.62 92 ILE A N 1
ATOM 689 C CA . ILE A 1 92 ? 11.376 8.580 -6.679 1.00 88.62 92 ILE A CA 1
ATOM 690 C C . ILE A 1 92 ? 12.247 9.497 -5.807 1.00 88.62 92 ILE A C 1
ATOM 692 O O . ILE A 1 92 ? 12.770 9.061 -4.784 1.00 88.62 92 ILE A O 1
ATOM 696 N N . SER A 1 93 ? 12.420 10.748 -6.241 1.00 73.75 93 SER A N 1
ATOM 697 C CA . SER A 1 93 ? 13.269 11.782 -5.626 1.00 73.75 93 SER A CA 1
ATOM 698 C C . SER A 1 93 ? 12.543 13.113 -5.552 1.00 73.75 93 SER A C 1
ATOM 700 O O . SER A 1 93 ? 11.881 13.421 -6.572 1.00 73.75 93 SER A O 1
#

Sequence (93 aa):
MLAGFGVGEIFAAAKKPLPKPLRALLITGGCCHDYVKQKDILKAGLERRINIVIDHAHSPDKSTKPPLAIYGNADYAKGYDIVIHDECSAGIS

Secondary structure (DSSP, 8-state):
-PPP-------PPPPPPPPPPEEEEEEEEESSS-HHHHHHHHHHHHHTTSSEE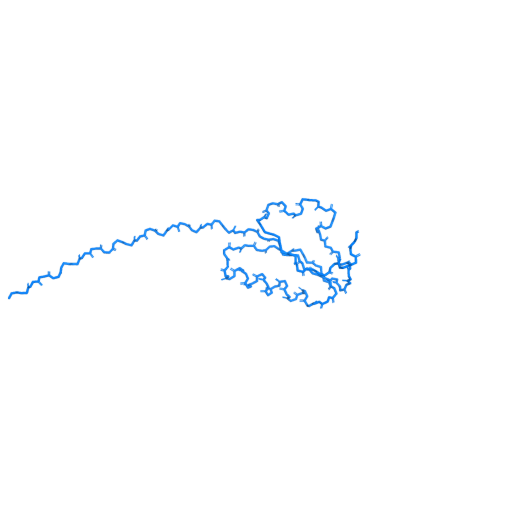EEEEE----SSS---TTTT-TTTTTT-SEEEEEEE-TT--

pLDDT: mean 90.36, std 14.05, range [41.53, 98.75]

Organism: NCBI:txid408172

Foldseek 3Di:
DDDDDDDDDDDDDDDDDDDQAAEEEEEEEEADDPRVVVVVVVQVVDVVPGSHHYDYQYFPDNHLQGDTPCPPPPCPCPPGPYYHDHYRNNVDD